Protein AF-J9EFE9-F1 (afdb_monomer_lite)

pLDDT: mean 82.87, std 14.07, range [44.0, 94.75]

Secondary structure (DSSP, 8-state):
--------------S--HHHHHHHHHHHHTT----SS---SHHHHHHHHHHHHHHHHHHHHHHHHHHHHHHHHHHHHH-

Radius of gyration: 20.97 Å; chains: 1; bounding box: 41×18×75 Å

Organism: Wuchereria bancrofti (NCBI:txid6293)

InterPro domains:
  IPR003280 Two pore domain potassium channel [PTHR11003] (12-77)
  IPR013099 Potassium channel domain [PF07885] (14-71)

Sequence (79 aa):
RKSKHRPKLIKSKKLWTASSAIFFAATTMATIGYGNIVPATSYGRIACIIFALFGVPLAIITIGDLGKFLSECIIWLYN

Structure (mmCIF, N/CA/C/O backbone):
data_AF-J9EFE9-F1
#
_entry.id   AF-J9EFE9-F1
#
loop_
_atom_site.group_PDB
_atom_site.id
_atom_site.type_symbol
_atom_site.label_atom_id
_atom_site.label_alt_id
_atom_site.label_comp_id
_atom_site.label_asym_id
_atom_site.label_entity_id
_atom_site.label_seq_id
_atom_site.pdbx_PDB_ins_code
_atom_site.Cartn_x
_atom_site.Cartn_y
_atom_site.Cartn_z
_atom_site.occupancy
_atom_site.B_iso_or_equiv
_atom_site.auth_seq_id
_atom_site.auth_comp_id
_atom_site.auth_asym_id
_atom_site.auth_atom_id
_atom_site.pdbx_PDB_model_num
ATOM 1 N N . ARG A 1 1 ? 7.373 6.361 53.388 1.00 60.97 1 ARG A N 1
ATOM 2 C CA . ARG A 1 1 ? 8.274 5.603 52.480 1.00 60.97 1 ARG A CA 1
ATOM 3 C C . ARG A 1 1 ? 7.443 4.701 51.572 1.00 60.97 1 ARG A C 1
ATOM 5 O O . ARG A 1 1 ? 6.883 3.746 52.080 1.00 60.97 1 ARG A O 1
ATOM 12 N N . LYS A 1 2 ? 7.373 5.039 50.277 1.00 44.00 2 LYS A N 1
ATOM 13 C CA . LYS A 1 2 ? 7.211 4.189 49.071 1.00 44.00 2 LYS A CA 1
ATOM 14 C C . LYS A 1 2 ? 6.505 5.038 48.010 1.00 44.00 2 LYS A C 1
ATOM 16 O O . LYS A 1 2 ? 5.288 5.031 47.874 1.00 44.00 2 LYS A O 1
ATOM 21 N N . SER A 1 3 ? 7.325 5.822 47.310 1.00 50.09 3 SER A N 1
ATOM 22 C CA . SER A 1 3 ? 6.988 6.461 46.041 1.00 50.09 3 SER A CA 1
ATOM 23 C C . SER A 1 3 ? 6.510 5.370 45.083 1.00 50.09 3 SER A C 1
ATOM 25 O O . SER A 1 3 ? 7.304 4.562 44.599 1.00 50.09 3 SER A O 1
ATOM 27 N N . LYS A 1 4 ? 5.191 5.271 44.892 1.00 55.91 4 LYS A N 1
ATOM 28 C CA . LYS A 1 4 ? 4.581 4.369 43.917 1.00 55.91 4 LYS A CA 1
ATOM 29 C C . LYS A 1 4 ? 4.795 5.019 42.557 1.00 55.91 4 LYS A C 1
ATOM 31 O O . LYS A 1 4 ? 4.041 5.903 42.159 1.00 55.91 4 LYS A O 1
ATOM 36 N N . HIS A 1 5 ? 5.881 4.621 41.904 1.00 52.16 5 HIS A N 1
ATOM 37 C CA . HIS A 1 5 ? 6.196 4.930 40.517 1.00 52.16 5 HIS A CA 1
ATOM 38 C C . HIS A 1 5 ? 4.986 4.501 39.669 1.00 52.16 5 HIS A C 1
ATOM 40 O O . HIS A 1 5 ? 4.840 3.331 39.325 1.00 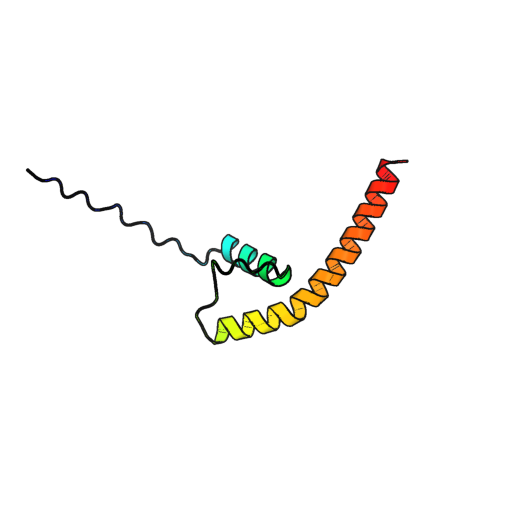52.16 5 HIS A O 1
ATOM 46 N N . ARG A 1 6 ? 4.041 5.420 39.421 1.00 59.16 6 ARG A N 1
ATOM 47 C CA . ARG A 1 6 ? 2.991 5.203 38.427 1.00 59.16 6 ARG A CA 1
ATOM 48 C C . ARG A 1 6 ? 3.734 5.068 37.100 1.00 59.16 6 ARG A C 1
ATOM 50 O O . ARG A 1 6 ? 4.394 6.042 36.727 1.00 59.16 6 ARG A O 1
ATOM 57 N N . PRO A 1 7 ? 3.695 3.913 36.411 1.00 52.50 7 PRO A N 1
ATOM 58 C CA . PRO A 1 7 ? 4.223 3.856 35.060 1.00 52.50 7 PRO A CA 1
ATOM 59 C C . PRO A 1 7 ? 3.506 4.961 34.290 1.00 52.50 7 PRO A C 1
ATOM 61 O O . PRO A 1 7 ? 2.278 5.062 34.342 1.00 52.50 7 PRO A O 1
ATOM 64 N N . LYS A 1 8 ? 4.295 5.868 33.703 1.00 51.75 8 LYS A N 1
ATOM 65 C CA . LYS A 1 8 ? 3.806 6.978 32.887 1.00 51.75 8 LYS A CA 1
ATOM 66 C C . LYS A 1 8 ? 2.730 6.408 31.978 1.00 51.75 8 LYS A C 1
ATOM 68 O O . LYS A 1 8 ? 3.026 5.492 31.217 1.00 51.75 8 LYS A O 1
ATOM 73 N N . LEU A 1 9 ? 1.500 6.901 32.124 1.00 56.62 9 LEU A N 1
ATOM 74 C CA . LEU A 1 9 ? 0.370 6.545 31.280 1.00 56.62 9 LEU A CA 1
ATOM 75 C C . LEU A 1 9 ? 0.847 6.765 29.844 1.00 56.62 9 LEU A C 1
ATOM 77 O O . LEU A 1 9 ? 1.022 7.906 29.414 1.00 56.62 9 LEU A O 1
ATOM 81 N N . ILE A 1 10 ? 1.214 5.679 29.165 1.00 55.88 10 ILE A N 1
ATOM 82 C CA . ILE A 1 10 ? 1.725 5.717 27.803 1.00 55.88 10 ILE A CA 1
ATOM 83 C C . ILE A 1 10 ? 0.576 6.319 27.016 1.00 55.88 10 ILE A C 1
ATOM 85 O O . ILE A 1 10 ? -0.460 5.680 26.853 1.00 55.88 10 ILE A O 1
ATOM 89 N N . LYS A 1 11 ? 0.727 7.595 26.646 1.00 45.19 11 LYS A N 1
ATOM 90 C CA . LYS A 1 11 ? -0.195 8.356 25.807 1.00 45.19 11 LYS A CA 1
ATOM 91 C C . LYS A 1 11 ? -0.670 7.394 24.728 1.00 45.19 11 LYS A C 1
ATOM 93 O O . LYS A 1 11 ? 0.173 6.958 23.946 1.00 45.19 11 LYS A O 1
ATOM 98 N N . SER A 1 12 ? -1.947 6.989 24.777 1.00 55.84 12 SER A N 1
ATOM 99 C CA . SER A 1 12 ? -2.530 6.033 23.831 1.00 55.84 12 SER A CA 1
ATOM 100 C C . SER A 1 12 ? -2.125 6.495 22.445 1.00 55.84 12 SER A C 1
ATOM 102 O O . SER A 1 12 ? -2.600 7.530 21.973 1.00 55.84 12 SER A O 1
ATOM 104 N N . LYS A 1 13 ? -1.140 5.818 21.846 1.00 57.16 13 LYS A N 1
ATOM 105 C CA . LYS A 1 13 ? -0.668 6.185 20.521 1.00 57.16 13 LYS A CA 1
ATOM 106 C C . LYS A 1 13 ? -1.880 5.961 19.639 1.00 57.16 13 LYS A C 1
ATOM 108 O O . LYS A 1 13 ? -2.376 4.842 19.565 1.00 57.16 13 LYS A O 1
ATOM 113 N N . LYS A 1 14 ? -2.418 7.030 19.057 1.00 64.19 14 LYS A N 1
ATOM 114 C CA . LYS A 1 14 ? -3.511 6.942 18.092 1.00 64.19 14 LYS A CA 1
ATOM 115 C C . LYS A 1 14 ? -2.945 6.149 16.910 1.00 64.19 14 LYS A C 1
ATOM 117 O O . LYS A 1 14 ? -2.259 6.713 16.063 1.00 64.19 14 LYS A O 1
ATOM 122 N N . LEU A 1 15 ? -3.122 4.824 16.928 1.00 70.19 15 LEU A N 1
ATOM 123 C CA . LEU A 1 15 ? -2.543 3.897 15.944 1.00 70.19 15 LEU A CA 1
ATOM 124 C C . LEU A 1 15 ? -2.916 4.333 14.518 1.00 70.19 15 LEU A C 1
ATOM 126 O O . LEU A 1 15 ? -2.097 4.272 13.606 1.00 70.19 15 LEU A O 1
ATOM 130 N N . TRP A 1 16 ? -4.119 4.893 14.378 1.00 80.56 16 TRP A N 1
ATOM 131 C CA . TRP A 1 16 ? -4.619 5.572 13.189 1.00 80.56 16 TRP A CA 1
ATOM 132 C C . TRP A 1 16 ? -4.349 7.080 13.246 1.00 80.56 16 TRP A C 1
ATOM 134 O O . TRP A 1 16 ? -5.205 7.878 13.631 1.00 80.56 16 TRP A O 1
ATOM 144 N N . THR A 1 17 ? -3.136 7.468 12.867 1.00 87.56 17 THR A N 1
ATOM 145 C CA . THR A 1 17 ? -2.780 8.847 12.513 1.00 87.56 17 THR A CA 1
ATOM 146 C C . THR A 1 17 ? -2.744 8.945 10.983 1.00 87.56 17 THR A C 1
ATOM 148 O O . THR A 1 17 ? -2.560 7.932 10.315 1.00 87.56 17 THR A O 1
ATOM 151 N N . ALA A 1 18 ? -2.907 10.136 10.398 1.00 85.94 18 ALA A N 1
ATOM 152 C CA . ALA A 1 18 ? -2.906 10.300 8.937 1.00 85.94 18 ALA A CA 1
ATOM 153 C C . ALA A 1 18 ? -1.664 9.671 8.274 1.00 85.94 18 ALA A C 1
ATOM 155 O O . ALA A 1 18 ? -1.787 8.916 7.315 1.00 85.94 18 ALA A O 1
ATOM 156 N N . SER A 1 19 ? -0.477 9.885 8.851 1.00 88.12 19 SER A N 1
ATOM 157 C CA . SER A 1 19 ? 0.776 9.309 8.350 1.00 88.12 19 SER A CA 1
ATOM 158 C C . SER A 1 19 ? 0.789 7.778 8.377 1.00 88.12 19 SER A C 1
ATOM 160 O O . SER A 1 19 ? 1.227 7.155 7.414 1.00 88.12 19 SER A O 1
ATOM 162 N N . SER A 1 20 ? 0.290 7.151 9.448 1.00 88.50 20 SER A N 1
ATOM 163 C CA . SER A 1 20 ? 0.241 5.688 9.536 1.00 88.50 20 SER A CA 1
ATOM 164 C C . SER A 1 20 ? -0.847 5.087 8.646 1.00 88.50 20 SER A C 1
ATOM 166 O O . SER A 1 20 ? -0.652 3.996 8.118 1.00 88.50 20 SER A O 1
ATOM 168 N N . ALA A 1 21 ? -1.947 5.809 8.417 1.00 88.25 21 ALA A N 1
ATOM 169 C CA . ALA A 1 21 ? -2.996 5.407 7.484 1.00 88.25 21 ALA A CA 1
ATOM 170 C C . ALA A 1 21 ? -2.510 5.443 6.026 1.00 88.25 21 ALA A C 1
ATOM 172 O O . ALA A 1 21 ? -2.737 4.489 5.286 1.00 88.25 21 ALA A O 1
ATOM 173 N N . ILE A 1 22 ? -1.790 6.500 5.631 1.00 89.81 22 ILE A N 1
ATOM 174 C CA . ILE A 1 22 ? -1.178 6.608 4.297 1.00 89.81 22 ILE A CA 1
ATOM 175 C C . ILE A 1 22 ? -0.121 5.521 4.109 1.00 89.81 22 ILE A C 1
ATOM 177 O O . ILE A 1 22 ? -0.102 4.865 3.074 1.00 89.81 22 ILE A O 1
ATOM 181 N N . PHE A 1 23 ? 0.726 5.281 5.113 1.00 89.81 23 PHE A N 1
ATOM 182 C CA . PHE A 1 23 ? 1.726 4.216 5.048 1.00 89.81 23 PHE A CA 1
ATOM 183 C C . PHE A 1 23 ? 1.083 2.827 4.915 1.00 89.81 23 PHE A C 1
ATOM 185 O O . PHE A 1 23 ? 1.516 2.017 4.096 1.00 89.81 23 PHE A O 1
ATOM 192 N N . PHE A 1 24 ? 0.015 2.560 5.670 1.00 89.75 24 PHE A N 1
ATOM 193 C CA . PHE A 1 24 ? -0.781 1.342 5.524 1.00 89.75 24 PHE A CA 1
ATOM 194 C C . PHE A 1 24 ? -1.369 1.214 4.110 1.00 89.75 24 PHE A C 1
ATOM 196 O O . PHE A 1 24 ? -1.234 0.165 3.485 1.00 89.75 24 PHE A O 1
ATOM 203 N N . ALA A 1 25 ? -1.963 2.282 3.572 1.00 88.75 25 ALA A N 1
ATOM 204 C CA . ALA A 1 25 ? -2.529 2.282 2.226 1.00 88.75 25 ALA A CA 1
ATOM 205 C C . ALA A 1 25 ? -1.451 2.047 1.153 1.00 88.75 25 ALA A C 1
ATOM 207 O O . ALA A 1 25 ? -1.605 1.169 0.309 1.00 88.75 25 ALA A O 1
ATOM 208 N N . ALA A 1 26 ? -0.325 2.758 1.223 1.00 89.19 26 ALA A N 1
ATOM 209 C CA . ALA A 1 26 ? 0.789 2.609 0.289 1.00 89.19 26 ALA A CA 1
ATOM 210 C C . ALA A 1 26 ? 1.374 1.189 0.310 1.00 89.19 26 ALA A C 1
ATOM 212 O O . ALA A 1 26 ? 1.552 0.579 -0.739 1.00 89.19 26 ALA A O 1
ATOM 213 N N . THR A 1 27 ? 1.613 0.629 1.498 1.00 89.88 27 THR A N 1
ATOM 214 C CA . THR A 1 27 ? 2.145 -0.739 1.643 1.00 89.88 27 THR A CA 1
ATOM 215 C C . THR A 1 27 ? 1.139 -1.814 1.241 1.00 89.88 27 THR A C 1
ATOM 217 O O . THR A 1 27 ? 1.551 -2.879 0.788 1.00 89.88 27 THR A O 1
ATOM 220 N N . THR A 1 28 ? -0.161 -1.537 1.361 1.00 90.38 28 THR A N 1
ATOM 221 C CA . THR A 1 28 ? -1.232 -2.407 0.856 1.00 90.38 28 THR A CA 1
ATOM 222 C C . THR A 1 28 ? -1.289 -2.382 -0.672 1.00 90.38 28 THR A C 1
ATOM 224 O O . THR A 1 28 ? -1.327 -3.448 -1.279 1.00 90.38 28 THR A O 1
ATOM 227 N N . MET A 1 29 ? -1.222 -1.203 -1.310 1.00 88.88 29 MET A N 1
ATOM 228 C CA . MET A 1 29 ? -1.146 -1.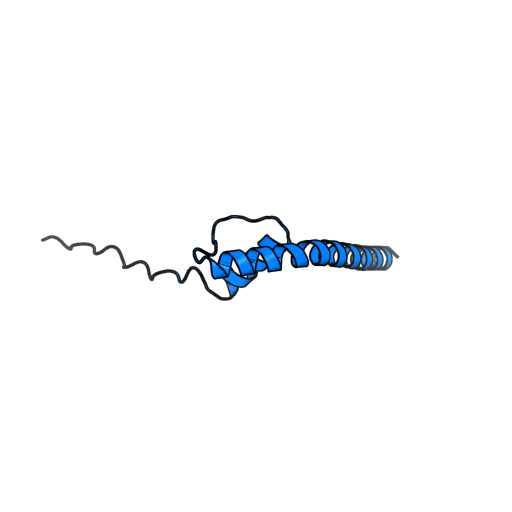098 -2.781 1.00 88.88 29 MET A CA 1
ATOM 229 C C . MET A 1 29 ? 0.114 -1.757 -3.333 1.00 88.88 29 MET A C 1
ATOM 231 O O . MET A 1 29 ? 0.054 -2.472 -4.325 1.00 88.88 29 MET A O 1
ATOM 235 N N . ALA A 1 30 ? 1.246 -1.555 -2.658 1.00 87.38 30 ALA A N 1
ATOM 236 C CA . ALA A 1 30 ? 2.519 -2.170 -3.014 1.00 87.38 30 ALA A CA 1
ATOM 237 C C . ALA A 1 30 ? 2.582 -3.673 -2.687 1.00 87.38 30 ALA A C 1
ATOM 239 O O . ALA A 1 30 ? 3.618 -4.293 -2.903 1.00 87.38 30 ALA A O 1
ATOM 240 N N . THR A 1 31 ? 1.512 -4.270 -2.147 1.00 88.75 31 THR A N 1
ATOM 241 C CA . THR A 1 31 ? 1.423 -5.689 -1.748 1.00 88.75 31 THR A CA 1
ATOM 242 C C . THR A 1 31 ? 2.428 -6.143 -0.677 1.00 88.75 31 THR A C 1
ATOM 244 O O . THR A 1 31 ? 2.565 -7.335 -0.429 1.00 88.75 31 THR A O 1
ATOM 247 N N . ILE A 1 32 ? 3.091 -5.208 0.017 1.00 91.88 32 ILE A N 1
ATOM 248 C CA . ILE A 1 32 ? 4.055 -5.507 1.092 1.00 91.88 32 ILE A CA 1
ATOM 249 C C . ILE A 1 32 ? 3.326 -6.020 2.338 1.00 91.88 32 ILE A C 1
ATOM 251 O O . ILE A 1 32 ? 3.721 -7.020 2.927 1.00 91.88 32 ILE A O 1
ATOM 255 N N . GLY A 1 33 ? 2.270 -5.309 2.756 1.00 85.44 33 GLY A N 1
ATOM 256 C CA . GLY A 1 33 ? 1.352 -5.764 3.804 1.00 85.44 33 GLY A CA 1
ATOM 257 C C . GLY A 1 33 ? 1.993 -6.136 5.151 1.00 85.44 33 GLY A C 1
ATOM 258 O O . GLY A 1 33 ? 1.788 -7.243 5.633 1.00 85.44 33 GLY A O 1
ATOM 259 N N . TYR A 1 34 ? 2.690 -5.209 5.822 1.00 86.25 34 TYR A N 1
ATOM 260 C CA . TYR A 1 34 ? 3.363 -5.474 7.113 1.00 86.25 34 TYR A CA 1
ATOM 261 C C . TYR A 1 34 ? 2.464 -6.018 8.243 1.00 86.25 34 TYR A C 1
ATOM 263 O O . TYR A 1 34 ? 2.975 -6.509 9.245 1.00 86.25 34 TYR A O 1
ATOM 271 N N . GLY A 1 35 ? 1.140 -5.855 8.158 1.00 81.56 35 GLY A N 1
ATOM 272 C CA . GLY A 1 35 ? 0.190 -6.385 9.147 1.00 81.56 35 GLY A CA 1
ATOM 273 C C . GLY A 1 35 ? 0.201 -5.704 10.526 1.00 81.56 35 GLY A C 1
ATOM 274 O O . GLY A 1 35 ? -0.625 -6.031 11.370 1.00 81.56 35 GLY A O 1
ATOM 275 N N . ASN A 1 36 ? 1.080 -4.724 10.763 1.00 80.00 36 ASN A N 1
ATOM 276 C CA . ASN A 1 36 ? 1.188 -4.014 12.046 1.00 80.00 36 ASN A CA 1
ATOM 277 C C . ASN A 1 36 ? -0.050 -3.156 12.385 1.00 80.00 36 ASN A C 1
ATOM 279 O O . ASN A 1 36 ? -0.344 -2.903 13.551 1.00 80.00 36 ASN A O 1
ATOM 283 N N . ILE A 1 37 ? -0.771 -2.679 11.368 1.00 79.75 37 ILE A N 1
ATOM 284 C CA . ILE A 1 37 ? -2.012 -1.913 11.514 1.00 79.75 37 ILE A CA 1
ATOM 285 C C . ILE A 1 37 ? -3.001 -2.520 10.531 1.00 79.75 37 ILE A C 1
ATOM 287 O O . ILE A 1 37 ? -2.703 -2.598 9.345 1.00 79.75 37 ILE A O 1
ATOM 291 N N . VAL A 1 38 ? -4.154 -2.970 11.020 1.00 81.62 38 VAL A N 1
ATOM 292 C CA . VAL A 1 38 ? -5.195 -3.593 10.196 1.00 81.62 38 VAL A CA 1
ATOM 293 C C . VAL A 1 38 ? -6.569 -3.046 10.575 1.00 81.62 38 VAL A C 1
ATOM 295 O O . VAL A 1 38 ? -6.812 -2.746 11.751 1.00 81.62 38 VAL A O 1
ATOM 298 N N . PRO A 1 39 ? -7.496 -2.899 9.614 1.00 81.56 39 PRO A N 1
ATOM 299 C CA . PRO A 1 39 ? -8.867 -2.532 9.928 1.00 81.56 39 PRO A CA 1
ATOM 300 C C . PRO A 1 39 ? -9.540 -3.664 10.719 1.00 81.56 39 PRO A C 1
ATOM 302 O O . PRO A 1 39 ? -9.773 -4.768 10.220 1.00 81.56 39 PRO A O 1
ATOM 305 N N . ALA A 1 40 ? -9.866 -3.387 11.982 1.00 82.31 40 ALA A N 1
ATOM 306 C CA . ALA A 1 40 ? -10.583 -4.328 12.842 1.00 82.31 40 ALA A CA 1
ATOM 307 C C . ALA A 1 40 ? -12.086 -4.402 12.511 1.00 82.31 40 ALA A C 1
ATOM 309 O O . ALA A 1 40 ? -12.736 -5.393 12.830 1.00 82.31 40 ALA A O 1
ATOM 310 N N . THR A 1 41 ? -12.636 -3.375 11.858 1.00 89.50 41 THR A N 1
ATOM 311 C CA . THR A 1 41 ? -14.059 -3.278 11.514 1.00 89.50 41 THR A CA 1
ATOM 312 C C . THR A 1 41 ? -14.377 -4.009 10.210 1.00 89.50 41 THR A C 1
ATOM 314 O O . THR A 1 41 ? -13.607 -3.951 9.250 1.00 89.50 41 THR A O 1
ATOM 317 N N . SER A 1 42 ? -15.547 -4.653 10.135 1.00 89.94 42 SER A N 1
ATOM 318 C CA . SER A 1 42 ? -15.997 -5.370 8.931 1.00 89.94 42 SER A CA 1
ATOM 319 C C . SER A 1 42 ? -16.051 -4.460 7.699 1.00 89.94 42 SER A C 1
ATOM 321 O O . SER A 1 42 ? -15.546 -4.820 6.640 1.00 89.94 42 SER A O 1
ATOM 323 N N . TYR A 1 43 ? -16.565 -3.237 7.859 1.00 90.94 43 TYR A N 1
ATOM 324 C CA . TYR A 1 43 ? -16.595 -2.233 6.792 1.00 90.94 43 TYR A CA 1
ATOM 325 C C . TYR A 1 43 ? -15.195 -1.805 6.334 1.00 90.94 43 TYR A C 1
ATOM 327 O O . TYR A 1 43 ? -14.953 -1.680 5.136 1.00 90.94 43 TYR A O 1
ATOM 335 N N . GLY A 1 44 ? -14.250 -1.631 7.265 1.00 87.88 44 GLY A N 1
ATOM 336 C CA . GLY A 1 44 ? -12.874 -1.267 6.928 1.00 87.88 44 GLY A CA 1
ATOM 337 C C . GLY A 1 44 ? -12.155 -2.365 6.143 1.00 87.88 44 GLY A C 1
ATOM 338 O O . GLY A 1 44 ? -11.375 -2.064 5.244 1.00 87.88 44 GLY A O 1
ATOM 339 N N . ARG A 1 45 ? -12.453 -3.638 6.429 1.00 89.19 45 ARG A N 1
ATOM 340 C CA . ARG A 1 45 ? -11.921 -4.774 5.661 1.00 89.19 45 ARG A CA 1
ATOM 341 C C . ARG A 1 45 ? -12.451 -4.790 4.231 1.00 89.19 45 ARG A C 1
ATOM 343 O O . ARG A 1 45 ? -11.656 -4.943 3.313 1.00 89.19 45 ARG A O 1
ATOM 350 N N . ILE A 1 46 ? -13.753 -4.575 4.033 1.00 93.12 46 ILE A N 1
ATOM 351 C CA . ILE A 1 46 ? -14.357 -4.516 2.690 1.00 93.12 46 ILE A CA 1
ATOM 352 C C . ILE A 1 46 ? -13.747 -3.367 1.879 1.00 93.12 46 ILE A C 1
ATOM 354 O O . ILE A 1 46 ? -13.322 -3.575 0.745 1.00 93.12 46 ILE A O 1
ATOM 358 N N . ALA A 1 47 ? -13.623 -2.179 2.478 1.00 90.19 47 ALA A N 1
ATOM 359 C CA . ALA A 1 47 ? -12.964 -1.044 1.836 1.00 90.19 47 ALA A CA 1
ATOM 360 C C . ALA A 1 47 ? -11.505 -1.364 1.460 1.00 90.19 47 ALA A C 1
ATOM 362 O O . ALA A 1 47 ? -11.069 -1.041 0.359 1.00 90.19 47 ALA A O 1
ATOM 363 N N . CYS A 1 48 ? -10.770 -2.052 2.341 1.00 89.69 48 CYS A N 1
ATOM 364 C CA . CYS A 1 48 ? -9.394 -2.475 2.084 1.00 89.69 48 CYS A CA 1
ATOM 365 C C . CYS A 1 48 ? -9.288 -3.481 0.926 1.00 89.69 48 CYS A C 1
ATOM 367 O O . CYS A 1 48 ? -8.349 -3.400 0.142 1.00 89.69 48 CYS A O 1
ATOM 369 N N . ILE A 1 49 ? -10.249 -4.403 0.797 1.00 90.62 49 ILE A N 1
ATOM 370 C CA . ILE A 1 49 ? -10.298 -5.380 -0.303 1.00 90.62 49 ILE A CA 1
ATOM 371 C C . ILE A 1 49 ? -10.542 -4.671 -1.637 1.00 90.62 49 ILE A C 1
ATOM 373 O O . ILE A 1 49 ? -9.799 -4.896 -2.587 1.00 90.62 49 ILE A O 1
ATOM 377 N N . ILE A 1 50 ? -11.538 -3.782 -1.702 1.00 92.56 50 ILE A N 1
ATOM 378 C CA . ILE A 1 50 ? -11.829 -2.994 -2.912 1.00 92.56 50 ILE A CA 1
ATOM 379 C C . ILE A 1 50 ? -10.600 -2.168 -3.300 1.00 92.56 50 ILE A C 1
ATOM 381 O O . ILE A 1 50 ? -10.171 -2.180 -4.451 1.00 92.56 50 ILE A O 1
ATOM 385 N N . PHE A 1 51 ? -9.994 -1.499 -2.322 1.00 89.88 51 PHE A N 1
ATOM 386 C CA . PHE A 1 51 ? -8.786 -0.715 -2.529 1.00 89.88 51 PHE A CA 1
ATOM 387 C C . PHE A 1 51 ? -7.615 -1.559 -3.045 1.00 89.88 51 PHE A C 1
ATOM 389 O O . PHE A 1 51 ? -6.920 -1.122 -3.955 1.00 89.88 51 PHE A O 1
ATOM 396 N N . ALA A 1 52 ? -7.413 -2.773 -2.528 1.00 89.00 52 ALA A N 1
ATOM 397 C CA . ALA A 1 52 ? -6.371 -3.672 -3.016 1.00 89.00 52 ALA A CA 1
ATOM 398 C C . ALA A 1 52 ? -6.641 -4.151 -4.455 1.00 89.00 52 ALA A C 1
ATOM 400 O O . ALA A 1 52 ? -5.720 -4.177 -5.268 1.00 89.00 52 ALA A O 1
ATOM 401 N N . LEU A 1 53 ? -7.896 -4.467 -4.798 1.00 91.38 53 LEU A N 1
ATOM 402 C CA . LEU A 1 53 ? -8.272 -4.937 -6.138 1.00 91.38 53 LEU A CA 1
ATOM 403 C C . LEU A 1 53 ? -7.974 -3.911 -7.235 1.00 91.38 53 LEU A C 1
ATOM 405 O O . LEU A 1 53 ? -7.483 -4.287 -8.295 1.00 91.38 53 LEU A O 1
ATOM 409 N N . PHE A 1 54 ? -8.243 -2.629 -6.986 1.00 91.12 54 PHE A N 1
ATOM 410 C CA . PHE A 1 54 ? -7.924 -1.559 -7.938 1.00 91.12 54 PHE A CA 1
ATOM 411 C C . PHE A 1 54 ? -6.492 -1.037 -7.784 1.00 91.12 54 PHE A C 1
ATOM 413 O O . PHE A 1 54 ? -5.863 -0.646 -8.766 1.00 91.12 54 PHE A O 1
ATOM 420 N N . GLY A 1 55 ? -5.964 -1.047 -6.561 1.00 88.38 55 GLY A N 1
ATOM 421 C CA . GLY A 1 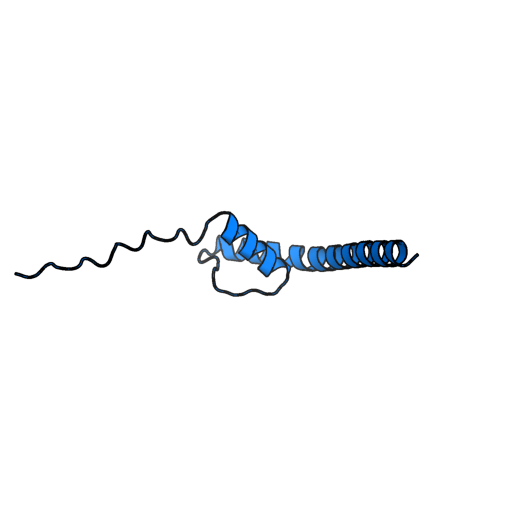55 ? -4.643 -0.528 -6.231 1.00 88.38 55 GLY A CA 1
ATOM 422 C C . GLY A 1 55 ? -3.510 -1.339 -6.849 1.00 88.38 55 GLY A C 1
ATOM 423 O O . GLY A 1 55 ? -2.554 -0.740 -7.326 1.00 88.38 55 GLY A O 1
ATOM 424 N N . VAL A 1 56 ? -3.619 -2.671 -6.903 1.00 89.12 56 VAL A N 1
ATOM 425 C CA . VAL A 1 56 ? -2.567 -3.527 -7.482 1.00 89.12 56 VAL A CA 1
ATOM 426 C C . VAL A 1 56 ? -2.388 -3.294 -8.994 1.00 89.12 56 VAL A C 1
ATOM 428 O O . VAL A 1 56 ? -1.260 -3.022 -9.407 1.00 89.12 56 VAL A O 1
ATOM 431 N N . PRO A 1 57 ? -3.441 -3.311 -9.839 1.00 89.88 57 PRO A N 1
ATOM 432 C CA . PRO A 1 57 ? -3.317 -2.950 -11.253 1.00 89.88 57 PRO A CA 1
ATOM 433 C C . PRO A 1 57 ? -2.758 -1.540 -11.471 1.00 89.88 57 PRO A C 1
ATOM 435 O O . PRO A 1 57 ? -1.871 -1.353 -12.304 1.00 89.88 57 PRO A O 1
ATOM 438 N N . LEU A 1 58 ? -3.230 -0.552 -10.700 1.00 89.56 58 LEU A N 1
ATOM 439 C CA . LEU A 1 58 ? -2.715 0.820 -10.776 1.00 89.56 58 LEU A CA 1
ATOM 440 C C . LEU A 1 58 ? -1.235 0.897 -10.389 1.00 89.56 58 LEU A C 1
ATOM 442 O O . LEU A 1 58 ? -0.470 1.595 -11.054 1.00 89.56 58 LEU A O 1
ATOM 446 N N . ALA A 1 59 ? -0.819 0.175 -9.347 1.00 88.38 59 ALA A N 1
ATOM 447 C CA . ALA A 1 59 ? 0.574 0.101 -8.919 1.00 88.38 59 ALA A CA 1
ATOM 448 C C . ALA A 1 59 ? 1.466 -0.471 -10.030 1.00 88.38 59 ALA A C 1
ATOM 450 O O . ALA A 1 59 ? 2.528 0.075 -10.307 1.00 88.38 59 ALA A O 1
ATOM 451 N N . ILE A 1 60 ? 1.022 -1.520 -10.724 1.00 89.75 60 ILE A N 1
ATOM 452 C CA . ILE A 1 60 ? 1.784 -2.118 -11.830 1.00 89.75 60 ILE A CA 1
ATOM 453 C C . ILE A 1 60 ? 1.961 -1.121 -12.986 1.00 89.75 60 ILE A C 1
ATOM 455 O O . ILE A 1 60 ? 3.075 -0.956 -13.483 1.00 89.75 60 ILE A O 1
ATOM 459 N N . ILE A 1 61 ? 0.889 -0.430 -13.389 1.00 92.94 61 ILE A N 1
ATOM 460 C CA . ILE A 1 61 ? 0.939 0.568 -14.473 1.00 92.94 61 ILE A CA 1
ATOM 461 C C . ILE A 1 61 ? 1.870 1.725 -14.090 1.00 92.94 61 ILE A C 1
ATOM 463 O O . ILE A 1 61 ? 2.788 2.058 -14.836 1.00 92.94 61 ILE A O 1
ATOM 467 N N . THR A 1 62 ? 1.690 2.285 -12.892 1.00 91.06 62 THR A N 1
ATOM 468 C CA . THR A 1 62 ? 2.514 3.402 -12.403 1.00 91.06 62 THR A CA 1
ATOM 469 C C . THR A 1 62 ? 3.987 3.038 -12.255 1.00 91.06 62 THR A C 1
ATOM 471 O O . THR A 1 62 ? 4.840 3.854 -12.594 1.00 91.06 62 THR A O 1
ATOM 474 N N . ILE A 1 63 ? 4.313 1.823 -11.802 1.00 91.00 63 ILE A N 1
ATOM 475 C CA . ILE A 1 63 ? 5.703 1.347 -11.753 1.00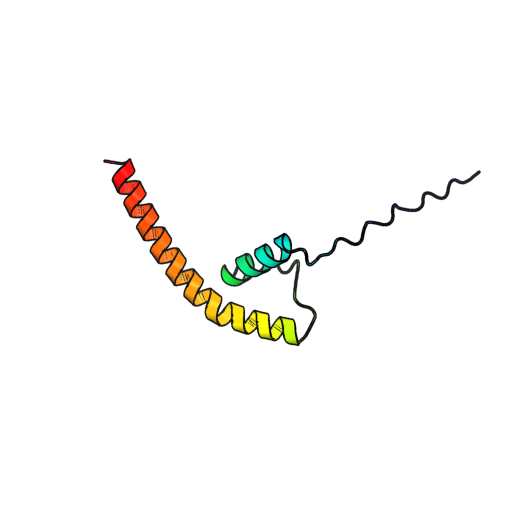 91.00 63 ILE A CA 1
ATOM 476 C C . ILE A 1 63 ? 6.288 1.252 -13.168 1.00 91.00 63 ILE A C 1
ATOM 478 O O . ILE A 1 63 ? 7.439 1.636 -13.376 1.00 91.00 63 ILE A O 1
ATOM 482 N N . GLY A 1 64 ? 5.511 0.778 -14.145 1.00 92.38 64 GLY A N 1
ATOM 483 C CA . GLY A 1 64 ? 5.938 0.711 -15.543 1.00 92.38 64 GLY A CA 1
ATOM 484 C C . GLY A 1 64 ? 6.262 2.086 -16.130 1.00 92.38 64 GLY A C 1
ATOM 485 O O . GLY A 1 64 ? 7.315 2.266 -16.743 1.00 92.38 64 GLY A O 1
ATOM 486 N N . ASP A 1 65 ? 5.395 3.070 -15.897 1.00 93.44 65 ASP A N 1
ATOM 487 C CA . ASP A 1 65 ? 5.610 4.442 -16.365 1.00 93.44 65 ASP A CA 1
ATOM 488 C C . ASP A 1 65 ? 6.770 5.127 -15.632 1.00 93.44 65 ASP A C 1
ATOM 490 O O . ASP A 1 65 ? 7.594 5.796 -16.259 1.00 93.44 65 ASP A O 1
ATOM 494 N N . LEU A 1 66 ? 6.910 4.888 -14.325 1.00 94.06 66 LEU A N 1
ATOM 495 C CA . LEU A 1 66 ? 8.0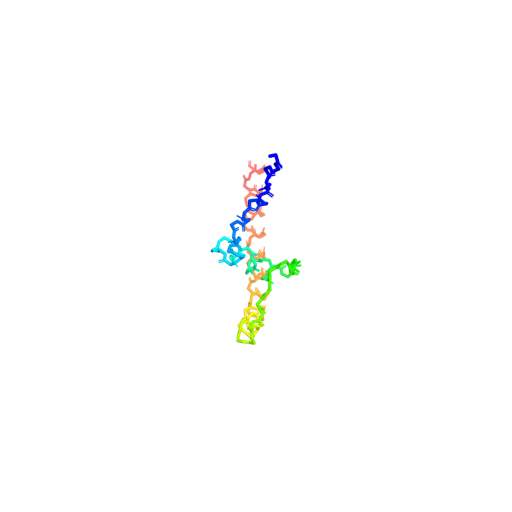56 5.358 -13.549 1.00 94.06 66 LEU A CA 1
ATOM 496 C C . LEU A 1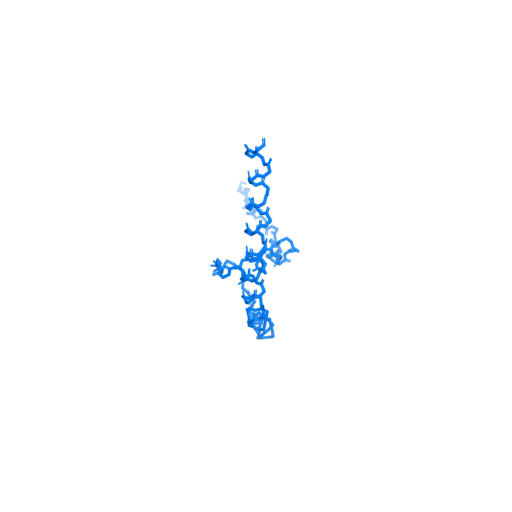 66 ? 9.373 4.769 -14.075 1.00 94.06 66 LEU A C 1
ATOM 498 O O . LEU A 1 66 ? 10.375 5.476 -14.148 1.00 94.06 66 LEU A O 1
ATOM 502 N N . GLY A 1 67 ? 9.372 3.495 -14.473 1.00 93.44 67 GLY A N 1
ATOM 503 C CA . GLY A 1 67 ? 10.530 2.836 -15.074 1.00 93.44 67 GLY A CA 1
ATOM 504 C C . GLY A 1 67 ? 10.945 3.467 -16.404 1.00 93.44 67 GLY A C 1
ATOM 505 O O . GLY A 1 67 ? 12.136 3.675 -16.633 1.00 93.44 67 GLY A O 1
ATOM 506 N N . LYS A 1 68 ? 9.977 3.833 -17.255 1.00 93.31 68 LYS A N 1
ATOM 507 C CA . LYS A 1 68 ? 10.249 4.550 -18.513 1.00 93.31 68 LYS A CA 1
ATOM 508 C C . LYS A 1 68 ? 10.844 5.928 -18.257 1.00 93.31 68 LYS A C 1
ATOM 510 O O . LYS A 1 68 ? 11.884 6.243 -18.825 1.00 93.31 68 LYS A O 1
ATOM 515 N N . PHE A 1 69 ? 10.241 6.696 -17.349 1.00 94.25 69 PHE A N 1
ATOM 516 C CA . PHE A 1 69 ? 10.754 8.009 -16.958 1.00 94.25 69 PHE A CA 1
ATOM 517 C C . PHE A 1 69 ? 12.189 7.918 -16.427 1.00 94.25 69 PHE A C 1
ATOM 519 O O . PHE A 1 69 ? 13.063 8.676 -16.838 1.00 94.25 69 PHE A O 1
ATOM 526 N N . LEU A 1 70 ? 12.461 6.939 -15.559 1.00 94.00 70 LEU A N 1
ATOM 527 C CA . LEU A 1 70 ? 13.801 6.724 -15.025 1.00 94.00 70 LEU A CA 1
ATOM 528 C C . LEU A 1 70 ? 14.795 6.333 -16.128 1.00 94.00 70 LEU A C 1
ATOM 530 O O . LEU A 1 70 ? 15.912 6.840 -16.142 1.00 94.00 70 LEU A O 1
ATOM 534 N N . SER A 1 71 ? 14.393 5.468 -17.062 1.00 94.50 71 SER A N 1
ATOM 535 C CA . SER A 1 71 ? 15.227 5.072 -18.200 1.00 94.50 71 SER A CA 1
ATOM 536 C C . SER A 1 71 ? 15.567 6.262 -19.099 1.00 94.50 71 SER A C 1
ATOM 538 O O . SER A 1 71 ? 16.720 6.401 -19.500 1.00 94.50 71 SER A O 1
ATOM 540 N N . GLU A 1 72 ? 14.603 7.136 -19.389 1.00 93.81 72 GLU A N 1
ATOM 541 C CA . GLU A 1 72 ? 14.836 8.372 -20.146 1.00 93.81 72 GLU A CA 1
ATOM 542 C C . GLU A 1 72 ? 15.786 9.316 -19.401 1.00 93.81 72 GLU A C 1
ATOM 544 O O . GLU A 1 72 ? 16.739 9.816 -19.998 1.00 93.81 72 GLU A O 1
ATOM 549 N N . CYS A 1 73 ? 15.602 9.498 -18.088 1.00 92.44 73 CYS A N 1
ATOM 550 C CA . CYS A 1 73 ? 16.523 10.284 -17.265 1.00 92.44 73 CYS A CA 1
ATOM 551 C C . CYS A 1 73 ? 17.944 9.711 -17.264 1.00 92.44 73 CYS A C 1
ATOM 553 O O . CYS A 1 73 ? 18.899 10.477 -17.321 1.00 92.44 73 CYS A O 1
ATOM 555 N N . ILE A 1 74 ? 18.100 8.386 -17.199 1.00 94.75 74 ILE A N 1
ATOM 556 C CA . ILE A 1 74 ? 19.414 7.729 -17.228 1.00 94.75 74 ILE A CA 1
ATOM 557 C C . ILE A 1 74 ? 20.097 7.956 -18.576 1.00 94.75 74 ILE A C 1
ATOM 559 O O . ILE A 1 74 ? 21.276 8.296 -18.604 1.00 94.75 74 ILE A O 1
ATOM 563 N N . ILE A 1 75 ? 19.367 7.797 -19.682 1.00 93.81 75 ILE A N 1
ATOM 564 C CA . ILE A 1 75 ? 19.897 8.037 -21.031 1.00 93.81 75 ILE A CA 1
ATOM 565 C C . ILE A 1 75 ? 20.310 9.503 -21.184 1.00 93.81 75 ILE A C 1
ATOM 567 O O . ILE A 1 75 ? 21.387 9.780 -21.704 1.00 93.81 75 ILE A O 1
ATOM 571 N N . TRP A 1 76 ? 19.492 10.430 -20.684 1.00 92.94 76 TRP A N 1
ATOM 572 C CA . TRP A 1 76 ? 19.798 11.859 -20.701 1.00 92.94 76 TRP A CA 1
ATOM 573 C C . TRP A 1 76 ? 20.998 12.224 -19.822 1.00 92.94 76 TRP A C 1
ATOM 575 O O . TRP A 1 76 ? 21.777 13.093 -20.178 1.00 92.94 76 TRP A O 1
ATOM 585 N N . LEU A 1 77 ? 21.168 11.558 -18.679 1.00 93.50 77 LEU A N 1
ATOM 586 C CA . LEU A 1 77 ? 22.311 11.771 -17.790 1.00 93.50 77 LEU A CA 1
ATOM 587 C C . LEU A 1 77 ? 23.613 11.188 -18.365 1.00 93.50 77 LEU A C 1
ATOM 589 O O . LEU A 1 77 ? 24.695 11.684 -18.066 1.00 93.50 77 LEU A O 1
ATOM 593 N N . TYR A 1 78 ? 23.514 10.096 -19.124 1.00 91.88 78 TYR A N 1
ATOM 594 C CA . TYR A 1 78 ? 24.667 9.400 -19.693 1.00 91.88 78 TYR A CA 1
ATOM 595 C C . TYR A 1 78 ? 25.232 10.085 -20.948 1.00 91.88 78 TYR A C 1
ATOM 597 O O . TYR A 1 78 ? 26.419 9.926 -21.230 1.00 91.88 78 TYR A O 1
ATOM 605 N N . ASN A 1 79 ? 24.398 10.815 -21.693 1.00 75.50 79 ASN A N 1
ATOM 606 C CA . ASN A 1 79 ? 24.772 11.518 -22.921 1.00 75.50 79 ASN A CA 1
ATOM 607 C C . ASN A 1 79 ? 25.072 13.000 -22.677 1.00 75.50 79 ASN A C 1
ATOM 609 O O . ASN A 1 79 ? 26.213 13.424 -22.956 1.00 75.50 79 ASN A O 1
#

Foldseek 3Di:
DDDPPPPPPPPPPPCDDPVNVVVQLVCLLVVVCPVPDAPPDPVRVVVSVVSSVVSVVVVVVVVVVVVVVVVVVVVVVVD